Protein AF-A0A3C0I0W5-F1 (afdb_monomer_lite)

Structure (mmCIF, N/CA/C/O backbone):
data_AF-A0A3C0I0W5-F1
#
_entry.id   AF-A0A3C0I0W5-F1
#
loop_
_atom_site.group_PDB
_atom_site.id
_atom_site.type_symbol
_atom_site.label_atom_id
_atom_site.label_alt_id
_atom_site.label_comp_id
_atom_site.label_asym_id
_atom_site.label_entity_id
_atom_site.label_seq_id
_atom_site.pdbx_PDB_ins_code
_atom_site.Cartn_x
_atom_site.Cartn_y
_atom_site.Cartn_z
_atom_site.occupancy
_atom_site.B_iso_or_equiv
_atom_site.auth_seq_id
_atom_site.auth_comp_id
_atom_site.auth_asym_id
_atom_site.auth_atom_id
_atom_site.pdbx_PDB_model_num
ATOM 1 N N . MET A 1 1 ? 49.174 -10.114 25.277 1.00 54.78 1 MET A N 1
ATOM 2 C CA . MET A 1 1 ? 48.134 -9.064 25.345 1.00 54.78 1 MET A CA 1
ATOM 3 C C . MET A 1 1 ? 47.804 -8.528 23.945 1.00 54.78 1 MET A C 1
ATOM 5 O O . MET A 1 1 ? 48.202 -7.433 23.598 1.00 54.78 1 MET A O 1
ATOM 9 N N . LYS A 1 2 ? 47.149 -9.334 23.093 1.00 50.34 2 LYS A N 1
ATOM 10 C CA . LYS A 1 2 ? 46.806 -8.961 21.696 1.00 50.34 2 LYS A CA 1
ATOM 11 C C . LYS A 1 2 ? 45.326 -9.209 21.354 1.00 50.34 2 LYS A C 1
ATOM 13 O O . LYS A 1 2 ? 44.842 -8.776 20.321 1.00 50.34 2 LYS A O 1
ATOM 18 N N . LYS A 1 3 ? 44.601 -9.901 22.243 1.00 51.47 3 LYS A N 1
ATOM 19 C CA . LYS A 1 3 ? 43.215 -10.352 22.041 1.00 51.47 3 LYS A CA 1
ATOM 20 C C . LYS A 1 3 ? 42.165 -9.357 22.568 1.00 51.47 3 LYS A C 1
ATOM 22 O O . LYS A 1 3 ? 40.985 -9.555 22.328 1.00 51.47 3 LYS A O 1
ATOM 27 N N . LEU A 1 4 ? 42.591 -8.286 23.254 1.00 52.97 4 LEU A N 1
ATOM 28 C CA . LEU A 1 4 ? 41.694 -7.277 23.838 1.00 52.97 4 LEU A CA 1
ATOM 29 C C . LEU A 1 4 ? 41.299 -6.160 22.851 1.00 52.97 4 LEU A C 1
ATOM 31 O O . LEU A 1 4 ? 40.256 -5.544 23.022 1.00 52.97 4 LEU A O 1
ATOM 35 N N . LEU A 1 5 ? 42.093 -5.923 21.797 1.00 55.03 5 LEU A N 1
ATOM 36 C CA . LEU A 1 5 ? 41.842 -4.852 20.818 1.00 55.03 5 LEU A CA 1
ATOM 37 C C . LEU A 1 5 ? 40.672 -5.176 19.864 1.00 55.03 5 LEU A C 1
ATOM 39 O O . LEU A 1 5 ? 40.043 -4.276 19.319 1.00 55.03 5 LEU A O 1
ATOM 43 N N . VAL A 1 6 ? 40.353 -6.462 19.677 1.00 55.59 6 VAL A N 1
ATOM 44 C CA . VAL A 1 6 ? 39.334 -6.919 18.713 1.00 55.59 6 VAL A CA 1
ATOM 45 C C . VAL A 1 6 ? 37.904 -6.638 19.204 1.00 55.59 6 VAL A C 1
ATOM 47 O O . VAL A 1 6 ? 37.004 -6.475 18.388 1.00 55.59 6 VAL A O 1
ATOM 50 N N . LEU A 1 7 ? 37.689 -6.503 20.520 1.00 54.31 7 LEU A N 1
ATOM 51 C CA . LEU A 1 7 ? 36.364 -6.313 21.135 1.00 54.31 7 LEU A CA 1
ATOM 52 C C . LEU A 1 7 ? 35.779 -4.898 20.971 1.00 54.31 7 LEU A C 1
ATOM 54 O O . LEU A 1 7 ? 34.562 -4.743 21.027 1.00 54.31 7 LEU A O 1
ATOM 58 N N . LEU A 1 8 ? 36.606 -3.880 20.706 1.00 56.62 8 LEU A N 1
ATOM 59 C CA . LEU A 1 8 ? 36.147 -2.492 20.526 1.00 56.62 8 LEU A CA 1
ATOM 60 C C . LEU A 1 8 ? 35.685 -2.169 19.095 1.00 56.62 8 LEU A C 1
ATOM 62 O O . LEU A 1 8 ? 35.004 -1.169 18.885 1.00 56.62 8 LEU A O 1
ATOM 66 N N . LEU A 1 9 ? 36.000 -3.022 18.114 1.00 54.88 9 LEU A N 1
ATOM 67 C CA . LEU A 1 9 ? 35.603 -2.833 16.710 1.00 54.88 9 LEU A CA 1
ATOM 68 C C . LEU A 1 9 ? 34.296 -3.561 16.343 1.00 54.88 9 LEU A C 1
ATOM 70 O O . LEU A 1 9 ? 33.730 -3.337 15.274 1.00 54.88 9 LEU A O 1
ATOM 74 N N . ILE A 1 10 ? 33.780 -4.408 17.238 1.00 56.66 10 IL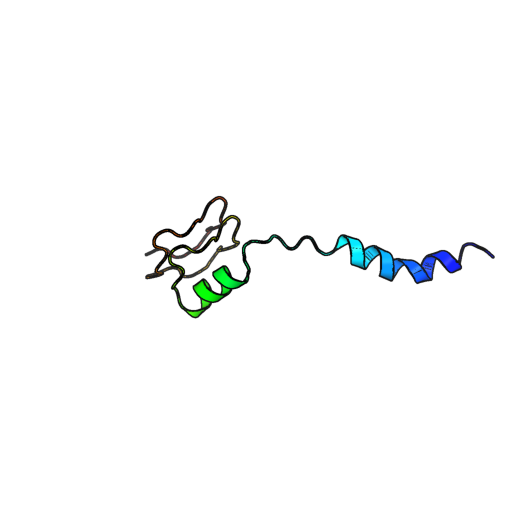E A N 1
ATOM 75 C CA . ILE A 1 10 ? 32.584 -5.231 17.010 1.00 56.66 10 ILE A CA 1
ATOM 76 C C . ILE A 1 10 ? 31.298 -4.402 16.801 1.00 56.66 10 ILE A C 1
ATOM 78 O O . ILE A 1 10 ? 30.542 -4.750 15.891 1.00 56.66 10 ILE A O 1
ATOM 82 N N . PRO A 1 11 ? 31.033 -3.276 17.504 1.00 54.53 11 PRO A N 1
ATOM 83 C CA . PRO A 1 11 ? 29.843 -2.476 17.200 1.00 54.53 11 PRO A CA 1
ATOM 84 C C . PRO A 1 11 ? 29.935 -1.721 15.859 1.00 54.53 11 PRO A C 1
ATOM 86 O O . PRO A 1 11 ? 28.916 -1.233 15.377 1.00 54.53 11 PRO A O 1
ATOM 89 N N . PHE A 1 12 ? 31.109 -1.664 15.214 1.00 54.50 12 PHE A N 1
ATOM 90 C CA . PHE A 1 12 ? 31.281 -1.023 13.904 1.00 54.50 12 PHE A CA 1
ATOM 91 C C . PHE A 1 12 ? 30.950 -1.968 12.735 1.00 54.50 12 PHE A C 1
ATOM 93 O O . PHE A 1 12 ? 30.351 -1.554 11.744 1.00 54.50 12 PH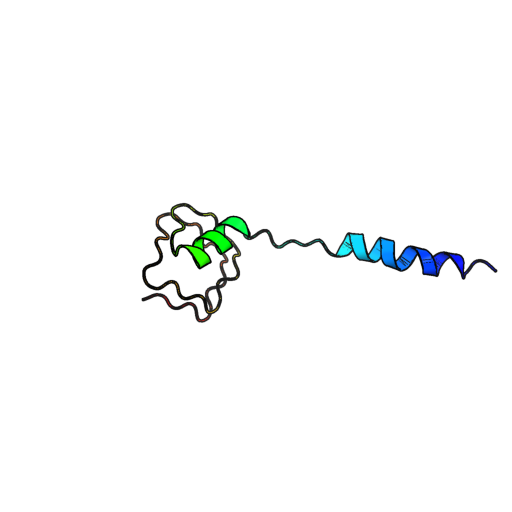E A O 1
ATOM 100 N N . VAL A 1 13 ? 31.260 -3.263 12.866 1.00 56.03 13 VAL A N 1
ATOM 101 C CA . VAL A 1 13 ? 30.988 -4.266 11.816 1.00 56.03 13 VAL A CA 1
ATOM 102 C C . VAL A 1 13 ? 29.502 -4.643 11.766 1.00 56.03 13 VAL A C 1
ATOM 104 O O . VAL A 1 13 ? 28.947 -4.846 10.686 1.00 56.03 13 VAL A O 1
ATOM 107 N N . VAL A 1 14 ? 28.816 -4.660 12.916 1.00 56.94 14 VAL A N 1
ATOM 108 C CA . VAL A 1 14 ? 27.374 -4.975 12.990 1.00 56.94 14 VAL A CA 1
ATOM 109 C C . VAL A 1 14 ? 26.513 -3.889 12.321 1.00 56.94 14 VAL A C 1
ATOM 111 O O . VAL A 1 14 ? 25.451 -4.196 11.777 1.00 56.94 14 VAL A O 1
ATOM 114 N N . GLY A 1 15 ? 26.995 -2.641 12.257 1.00 55.09 15 GLY A N 1
ATOM 115 C CA . GLY A 1 15 ? 26.334 -1.551 11.530 1.00 55.09 15 GLY A CA 1
ATOM 116 C C . GLY A 1 15 ? 26.308 -1.734 10.005 1.00 55.09 15 GLY A C 1
ATOM 117 O O . GLY A 1 15 ? 25.375 -1.266 9.352 1.00 55.09 15 GLY A O 1
ATOM 118 N N . LEU A 1 16 ? 27.271 -2.466 9.427 1.00 56.00 16 LEU A N 1
ATOM 119 C CA . LEU A 1 16 ? 27.341 -2.698 7.976 1.00 56.00 16 LEU A CA 1
ATOM 120 C C . LEU A 1 16 ? 26.407 -3.809 7.471 1.00 56.00 16 LEU A C 1
ATOM 122 O O . LEU A 1 16 ? 26.085 -3.833 6.285 1.00 56.00 16 LEU A O 1
ATOM 126 N N . PHE A 1 17 ? 25.929 -4.703 8.340 1.00 57.69 17 PHE A N 1
ATOM 127 C CA . PHE A 1 17 ? 25.058 -5.820 7.938 1.00 57.69 17 PHE A CA 1
ATOM 128 C C . PHE A 1 17 ? 23.552 -5.515 8.063 1.00 57.69 17 PHE A C 1
ATOM 130 O O . PHE A 1 17 ? 22.717 -6.316 7.642 1.00 57.69 17 PHE A O 1
ATOM 137 N N . GLY A 1 18 ? 23.180 -4.351 8.610 1.00 55.94 18 GLY A N 1
ATOM 138 C CA . GLY A 1 18 ? 21.800 -4.033 9.003 1.00 55.94 18 GLY A CA 1
ATOM 139 C C . GLY A 1 18 ? 20.926 -3.284 7.988 1.00 55.94 18 GLY A C 1
ATOM 140 O O . GLY A 1 18 ? 19.756 -3.038 8.277 1.00 55.94 18 GLY A O 1
ATOM 141 N N . HIS A 1 19 ? 21.426 -2.910 6.807 1.00 48.53 19 HIS A N 1
ATOM 142 C CA . HIS A 1 19 ? 20.668 -2.078 5.858 1.00 48.53 19 HIS A CA 1
ATOM 143 C C . HIS A 1 19 ? 20.074 -2.849 4.670 1.00 48.53 19 HIS A C 1
ATOM 145 O O . HIS A 1 19 ? 20.055 -2.351 3.546 1.00 48.53 19 HIS A O 1
ATOM 151 N N . ILE A 1 20 ? 19.470 -4.021 4.895 1.00 55.69 20 ILE A N 1
ATOM 152 C CA . ILE A 1 20 ? 18.505 -4.556 3.917 1.00 55.69 20 ILE A CA 1
ATOM 153 C C . ILE A 1 20 ? 17.199 -3.777 4.093 1.00 55.69 20 ILE A C 1
ATOM 155 O O . ILE A 1 20 ? 16.234 -4.225 4.717 1.00 55.69 20 ILE A O 1
ATOM 159 N N . THR A 1 21 ? 17.163 -2.552 3.567 1.00 53.12 21 THR A N 1
ATOM 160 C CA . THR A 1 21 ? 15.880 -1.882 3.374 1.00 53.12 21 THR A CA 1
ATOM 161 C C . THR A 1 21 ? 15.198 -2.545 2.190 1.00 53.12 21 THR A C 1
ATOM 163 O O . THR A 1 21 ? 15.513 -2.285 1.036 1.00 53.12 21 THR A O 1
ATOM 166 N N . ASP A 1 22 ? 14.276 -3.450 2.504 1.00 54.00 22 ASP A N 1
ATOM 167 C CA . ASP A 1 22 ? 13.285 -4.001 1.585 1.00 54.00 22 ASP A CA 1
ATOM 168 C C . ASP A 1 22 ? 12.563 -2.802 0.939 1.00 54.00 22 ASP A C 1
ATOM 170 O O . ASP A 1 22 ? 11.680 -2.174 1.540 1.00 54.00 22 ASP A O 1
ATOM 174 N N . ALA A 1 23 ? 13.042 -2.376 -0.231 1.00 50.94 23 ALA A N 1
ATOM 175 C CA . ALA A 1 23 ? 12.658 -1.139 -0.899 1.00 50.94 23 ALA A CA 1
ATOM 176 C C . ALA A 1 23 ? 11.300 -1.288 -1.599 1.00 50.94 23 ALA A C 1
ATOM 178 O O . ALA A 1 23 ? 11.116 -0.918 -2.755 1.00 50.94 23 ALA A O 1
ATOM 179 N N . ALA A 1 24 ? 10.294 -1.775 -0.875 1.00 54.00 24 ALA A N 1
ATOM 180 C CA . ALA A 1 24 ? 8.933 -1.372 -1.163 1.00 54.00 24 ALA A CA 1
ATOM 181 C C . ALA A 1 24 ? 8.866 0.122 -0.851 1.00 54.00 24 ALA A C 1
ATOM 183 O O . ALA A 1 24 ? 8.781 0.494 0.318 1.00 54.00 24 ALA A O 1
ATOM 184 N N . ASN A 1 25 ? 8.998 0.946 -1.895 1.00 62.34 25 ASN A N 1
ATOM 185 C CA . ASN A 1 25 ? 9.037 2.407 -1.874 1.00 62.34 25 ASN A CA 1
ATOM 186 C C . ASN A 1 25 ? 8.202 2.969 -0.706 1.00 62.34 25 ASN A C 1
ATOM 188 O O . ASN A 1 25 ? 6.977 3.124 -0.805 1.00 62.34 25 ASN A O 1
ATOM 192 N N . LYS A 1 26 ? 8.864 3.205 0.442 1.00 71.19 26 LYS A N 1
ATOM 193 C CA . LYS A 1 26 ? 8.191 3.525 1.714 1.00 71.19 26 LYS A CA 1
ATOM 194 C C . LYS A 1 26 ? 7.319 4.768 1.545 1.00 71.19 26 LYS A C 1
ATOM 196 O O . LYS A 1 26 ? 6.290 4.890 2.207 1.00 71.19 26 LYS A O 1
ATOM 201 N N . THR A 1 27 ? 7.688 5.649 0.620 1.00 83.56 27 THR A N 1
ATOM 202 C CA . THR A 1 27 ? 6.966 6.864 0.246 1.00 83.56 27 THR A CA 1
ATOM 203 C C . THR A 1 27 ? 5.582 6.560 -0.329 1.00 83.56 27 THR A C 1
ATOM 205 O O . THR A 1 27 ? 4.596 7.157 0.106 1.00 83.56 27 THR A O 1
ATOM 208 N N . HIS A 1 28 ? 5.458 5.585 -1.233 1.00 90.31 28 HIS A N 1
ATOM 209 C CA . HIS A 1 28 ? 4.165 5.210 -1.820 1.00 90.31 28 HIS A CA 1
ATOM 210 C C . HIS A 1 28 ? 3.256 4.499 -0.820 1.00 90.31 28 HIS A C 1
ATOM 212 O O . HIS A 1 28 ? 2.066 4.802 -0.746 1.00 90.31 28 HIS A O 1
ATOM 218 N N . VAL A 1 29 ? 3.812 3.611 0.009 1.00 90.50 29 VAL A N 1
ATOM 219 C CA . VAL A 1 29 ? 3.039 2.939 1.066 1.00 90.50 29 VAL A CA 1
ATOM 220 C C . VAL A 1 29 ? 2.527 3.954 2.092 1.00 90.50 29 VAL A C 1
A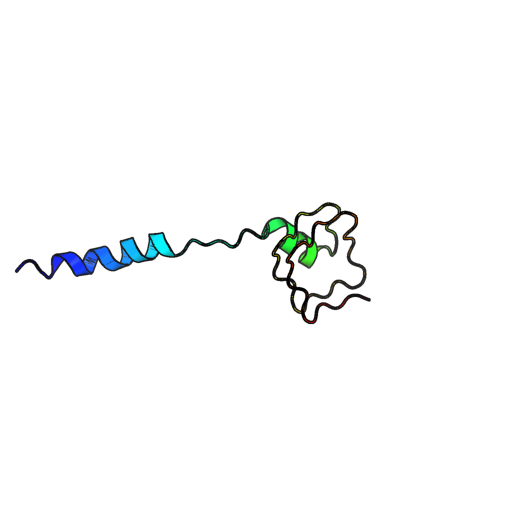TOM 222 O O . VAL A 1 29 ? 1.362 3.896 2.486 1.00 90.50 29 VAL A O 1
ATOM 225 N N . LYS A 1 30 ? 3.359 4.924 2.498 1.00 91.19 30 LYS A N 1
ATOM 226 C CA . LYS A 1 30 ? 2.946 6.021 3.391 1.00 91.19 30 LYS A CA 1
ATOM 227 C C . LYS A 1 30 ? 1.838 6.867 2.766 1.00 91.19 30 LYS A C 1
ATOM 229 O O . LYS A 1 30 ? 0.829 7.126 3.421 1.00 91.19 30 LYS A O 1
ATOM 234 N N . LYS A 1 31 ? 1.990 7.251 1.495 1.00 91.25 31 LYS A N 1
ATOM 235 C CA . LYS A 1 31 ? 0.975 8.010 0.753 1.00 91.25 31 LYS A CA 1
ATOM 236 C C . LYS A 1 31 ? -0.352 7.255 0.696 1.00 91.25 31 LYS A C 1
ATOM 238 O O . LYS A 1 31 ? -1.384 7.838 1.024 1.00 91.25 31 LYS A O 1
ATOM 243 N N . LEU A 1 32 ? -0.321 5.963 0.362 1.00 92.38 32 LEU A N 1
ATOM 244 C CA . LEU A 1 32 ? -1.501 5.099 0.336 1.00 92.38 32 LEU A CA 1
ATOM 245 C C . LEU A 1 32 ? -2.187 5.028 1.707 1.00 92.38 32 LEU A C 1
ATOM 247 O O . LEU A 1 32 ? -3.399 5.196 1.776 1.00 92.38 32 LEU A O 1
ATOM 251 N N . LYS A 1 33 ? -1.431 4.846 2.797 1.00 90.06 33 LYS A N 1
ATOM 252 C CA . LYS A 1 33 ? -1.993 4.800 4.159 1.00 90.06 33 LYS A CA 1
ATOM 253 C C . LYS A 1 33 ? -2.640 6.119 4.582 1.00 90.06 33 LYS A C 1
ATOM 255 O O . LYS A 1 33 ? -3.693 6.096 5.204 1.00 90.06 33 LYS A O 1
ATOM 260 N N . LYS A 1 34 ? -2.021 7.254 4.245 1.00 91.38 34 LYS A N 1
ATOM 261 C CA . LYS A 1 34 ? -2.503 8.581 4.656 1.00 91.38 34 LYS A CA 1
ATOM 262 C C . LYS A 1 34 ? -3.689 9.064 3.824 1.00 91.38 34 LYS A C 1
ATOM 264 O O . LYS A 1 34 ? -4.582 9.712 4.346 1.00 91.38 34 LYS A O 1
ATOM 269 N N . THR A 1 35 ? -3.665 8.798 2.521 1.00 92.50 35 THR A N 1
ATOM 270 C CA . THR A 1 35 ? -4.582 9.449 1.570 1.00 92.50 35 THR A CA 1
ATOM 271 C C . THR A 1 35 ? -5.551 8.492 0.899 1.00 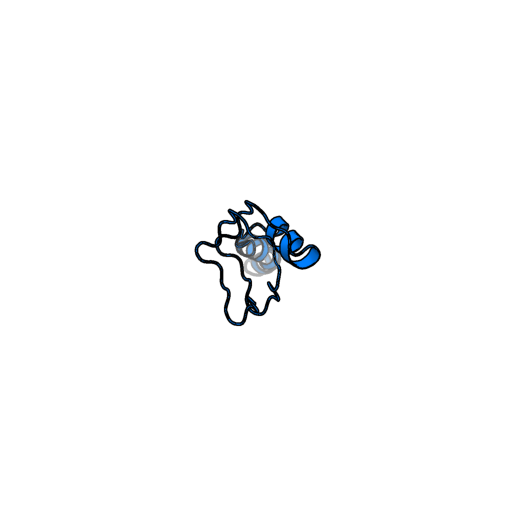92.50 35 THR A C 1
ATOM 273 O O . THR A 1 35 ? -6.442 8.946 0.186 1.00 92.50 35 THR A O 1
ATOM 276 N N . GLN A 1 36 ? -5.338 7.180 1.045 1.00 92.75 36 GLN A N 1
ATOM 277 C CA . GLN A 1 36 ? -6.002 6.140 0.258 1.00 92.75 36 GLN A CA 1
ATOM 278 C C . GLN A 1 36 ? -5.897 6.364 -1.263 1.00 92.75 36 GLN A C 1
ATOM 280 O O . GLN A 1 36 ? -6.688 5.832 -2.036 1.00 92.75 36 GLN A O 1
ATOM 285 N N . LYS A 1 37 ? -4.913 7.146 -1.725 1.00 93.88 37 LYS A N 1
ATOM 286 C CA . LYS A 1 37 ? -4.691 7.457 -3.140 1.00 93.88 37 LYS A CA 1
ATOM 287 C C . LYS A 1 37 ? -3.265 7.090 -3.531 1.00 93.88 37 LYS A C 1
ATOM 289 O O . LYS A 1 37 ? -2.300 7.650 -3.015 1.00 93.88 37 LYS A O 1
ATOM 294 N N . CYS A 1 38 ? -3.136 6.170 -4.476 1.00 93.25 38 CYS A N 1
ATOM 295 C CA . CYS A 1 38 ? -1.858 5.751 -5.036 1.00 93.25 38 CYS A CA 1
ATOM 296 C C . CYS A 1 38 ? -2.002 5.301 -6.499 1.00 93.25 38 CYS A C 1
ATOM 298 O O . CYS A 1 38 ? -1.629 4.192 -6.876 1.00 93.25 38 CYS A O 1
ATOM 300 N N . ASN A 1 39 ? -2.559 6.175 -7.339 1.00 94.56 39 ASN A N 1
ATOM 301 C CA . ASN A 1 39 ? -2.622 5.934 -8.779 1.00 94.56 39 ASN A CA 1
ATOM 302 C C . ASN A 1 39 ? -1.204 5.816 -9.350 1.00 94.56 39 ASN A C 1
ATOM 304 O O . ASN A 1 39 ? -0.354 6.653 -9.042 1.00 94.56 39 ASN A O 1
ATOM 308 N N . ARG A 1 40 ? -0.964 4.793 -10.178 1.00 94.25 40 ARG A N 1
ATOM 309 C CA . ARG A 1 40 ? 0.333 4.508 -10.822 1.00 94.25 40 ARG A CA 1
ATOM 310 C C . ARG A 1 40 ? 1.510 4.307 -9.854 1.00 94.25 40 ARG A C 1
ATOM 312 O O . ARG A 1 40 ? 2.664 4.349 -10.264 1.00 94.25 40 ARG A O 1
ATOM 319 N N . CYS A 1 41 ? 1.246 4.073 -8.568 1.00 93.19 41 CYS A N 1
ATOM 320 C CA . CYS A 1 41 ? 2.306 3.827 -7.599 1.00 93.19 41 CYS A CA 1
ATOM 321 C C . CYS A 1 41 ? 2.977 2.477 -7.832 1.00 93.19 41 CYS A C 1
ATOM 323 O O . CYS A 1 41 ? 2.302 1.461 -7.984 1.00 93.19 41 CYS A O 1
ATOM 325 N N . ASN A 1 42 ? 4.305 2.439 -7.729 1.00 92.44 42 ASN A N 1
ATOM 326 C CA . ASN A 1 42 ? 5.001 1.180 -7.516 1.00 92.44 42 ASN A CA 1
ATOM 327 C C . ASN A 1 42 ? 4.884 0.763 -6.041 1.00 92.44 42 ASN A C 1
ATOM 329 O O . ASN A 1 42 ? 5.455 1.420 -5.168 1.00 92.44 42 ASN A O 1
ATOM 333 N N . LEU A 1 43 ? 4.110 -0.289 -5.783 1.00 92.44 43 LEU A N 1
ATOM 334 C CA . LEU A 1 43 ? 3.898 -0.939 -4.488 1.00 92.44 43 LEU A CA 1
ATOM 335 C C . LEU A 1 43 ? 4.382 -2.401 -4.536 1.00 92.44 43 LEU A C 1
ATOM 337 O O . LEU A 1 43 ? 3.948 -3.228 -3.731 1.00 92.44 43 LEU A O 1
ATOM 341 N N . SER A 1 44 ? 5.262 -2.745 -5.483 1.00 93.75 44 SER A N 1
ATOM 342 C CA . SER A 1 44 ? 5.760 -4.109 -5.618 1.00 93.75 44 SER A CA 1
ATOM 343 C C . SER A 1 44 ? 6.484 -4.550 -4.347 1.00 93.75 44 SER A C 1
ATOM 345 O O . SER A 1 44 ? 7.284 -3.791 -3.799 1.00 93.75 44 SER A O 1
ATOM 347 N N . GLY A 1 45 ? 6.198 -5.760 -3.865 1.00 92.94 45 GLY A N 1
ATOM 348 C CA . GLY A 1 45 ? 6.769 -6.288 -2.621 1.00 92.94 45 GLY A CA 1
ATOM 349 C C . GLY A 1 45 ? 6.248 -5.624 -1.339 1.00 92.94 45 GLY A C 1
ATOM 350 O O . GLY A 1 45 ? 6.675 -5.989 -0.244 1.00 92.94 45 GLY A O 1
ATOM 351 N N . ALA A 1 46 ? 5.322 -4.660 -1.426 1.00 92.75 46 ALA A N 1
ATOM 352 C CA . ALA A 1 46 ? 4.874 -3.916 -0.255 1.00 92.75 46 ALA A CA 1
ATOM 353 C C . ALA A 1 46 ? 4.177 -4.809 0.779 1.00 92.75 46 ALA A C 1
ATOM 355 O O . ALA A 1 46 ? 3.306 -5.618 0.458 1.00 92.75 46 ALA A O 1
ATOM 356 N N . LYS A 1 47 ? 4.523 -4.613 2.056 1.00 92.69 47 LYS A N 1
ATOM 357 C CA . LYS A 1 47 ? 3.831 -5.230 3.194 1.00 92.69 47 LYS A CA 1
ATOM 358 C C . LYS A 1 47 ? 2.558 -4.430 3.489 1.00 92.69 47 LYS A C 1
ATOM 360 O O . LYS A 1 47 ? 2.602 -3.417 4.188 1.00 92.69 47 LYS A O 1
ATOM 365 N N . LEU A 1 48 ? 1.438 -4.875 2.926 1.00 91.88 48 LEU A N 1
ATOM 366 C CA . LEU A 1 48 ? 0.118 -4.241 3.020 1.00 91.88 48 LEU A CA 1
ATOM 367 C C . LEU A 1 48 ? -0.894 -5.076 3.834 1.00 91.88 48 LEU A C 1
ATOM 369 O O . LEU A 1 48 ? -2.097 -4.824 3.775 1.00 91.88 48 LEU A O 1
ATOM 373 N N . ASN A 1 49 ? -0.416 -6.057 4.606 1.00 93.81 49 ASN A N 1
ATOM 374 C CA . ASN A 1 49 ? -1.252 -6.910 5.450 1.00 93.81 49 ASN A CA 1
ATOM 375 C C . ASN A 1 49 ? -2.109 -6.073 6.415 1.00 93.81 49 ASN A C 1
ATOM 377 O O . ASN A 1 49 ? -1.613 -5.121 7.020 1.00 93.81 49 ASN A O 1
ATOM 381 N N . GLY A 1 50 ? -3.386 -6.428 6.561 1.00 92.75 50 GLY A N 1
ATOM 382 C CA . GLY A 1 50 ? -4.314 -5.765 7.487 1.00 92.75 50 GLY A CA 1
ATOM 383 C C . GLY A 1 50 ? -4.715 -4.328 7.123 1.00 92.75 50 GLY A C 1
ATOM 384 O O . GLY A 1 50 ? -5.483 -3.706 7.858 1.00 92.75 50 GLY A O 1
ATOM 385 N N . ILE A 1 51 ? -4.222 -3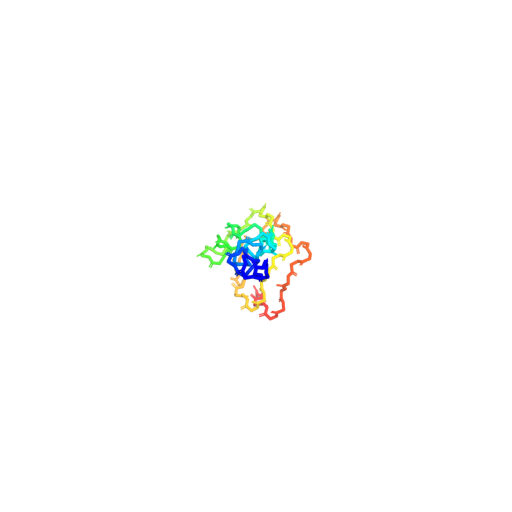.763 6.013 1.00 91.75 51 ILE A N 1
ATOM 386 C CA . ILE A 1 51 ? -4.541 -2.379 5.637 1.00 91.75 51 ILE A CA 1
ATOM 387 C C . ILE A 1 51 ? -5.999 -2.271 5.178 1.00 91.75 51 ILE A C 1
ATOM 389 O O . ILE A 1 51 ? -6.499 -3.100 4.418 1.00 91.75 51 ILE A O 1
ATOM 393 N N . ARG A 1 52 ? -6.682 -1.198 5.597 1.00 91.88 52 ARG A N 1
ATOM 394 C CA . ARG A 1 52 ? -7.993 -0.820 5.054 1.00 91.88 52 ARG A CA 1
ATOM 395 C C . ARG A 1 52 ? -7.812 -0.118 3.707 1.00 91.88 52 ARG A C 1
ATOM 397 O O . ARG A 1 52 ? -7.443 1.054 3.652 1.00 91.88 52 ARG A O 1
ATOM 404 N N . LEU A 1 53 ? -8.068 -0.850 2.629 1.00 90.12 53 LEU A N 1
ATOM 405 C CA . LEU A 1 53 ? -8.016 -0.373 1.246 1.00 90.12 53 LEU A CA 1
ATOM 406 C C . LEU A 1 53 ? -9.414 -0.101 0.665 1.00 90.12 53 LEU A C 1
ATOM 408 O O . LEU A 1 53 ? -9.542 0.184 -0.521 1.00 90.12 53 LEU A O 1
ATOM 412 N N . THR A 1 54 ? -10.461 -0.144 1.492 1.00 91.06 54 THR A N 1
ATOM 413 C CA . THR A 1 54 ? -11.824 0.256 1.127 1.00 91.06 54 THR A CA 1
ATOM 414 C C . THR A 1 54 ? -11.811 1.648 0.497 1.00 91.06 54 THR A C 1
ATOM 416 O O . THR A 1 54 ? -11.321 2.592 1.119 1.00 91.06 54 THR A O 1
ATOM 419 N N . ARG A 1 55 ? -12.338 1.763 -0.731 1.00 90.06 55 ARG A N 1
ATOM 420 C CA . ARG A 1 55 ? -12.344 2.991 -1.558 1.00 90.06 55 ARG A CA 1
ATOM 421 C C . ARG A 1 55 ? -10.958 3.535 -1.959 1.00 90.06 55 ARG A C 1
ATOM 423 O O . ARG A 1 55 ? -10.862 4.678 -2.412 1.00 90.06 55 ARG A O 1
ATOM 430 N N . ALA A 1 56 ? -9.884 2.754 -1.829 1.00 93.44 56 ALA A N 1
ATOM 431 C CA . ALA A 1 56 ? -8.553 3.208 -2.221 1.00 93.44 56 ALA A CA 1
ATOM 432 C C . ALA A 1 56 ? -8.427 3.376 -3.746 1.00 93.44 56 ALA A C 1
ATOM 434 O O . ALA A 1 56 ? -8.764 2.486 -4.525 1.00 93.44 56 ALA A O 1
ATOM 435 N N . ARG A 1 57 ? -7.880 4.514 -4.187 1.00 94.44 57 ARG A N 1
ATOM 436 C CA . ARG A 1 57 ? -7.605 4.789 -5.604 1.00 94.44 57 ARG A CA 1
ATOM 437 C C . ARG A 1 57 ? -6.245 4.210 -5.977 1.00 94.44 57 ARG A C 1
ATOM 439 O O . ARG A 1 57 ? -5.215 4.834 -5.730 1.00 94.44 57 ARG A O 1
ATOM 446 N N . LEU A 1 58 ? -6.255 3.007 -6.541 1.00 93.69 58 LEU A N 1
ATOM 447 C CA . LEU A 1 58 ? -5.060 2.246 -6.930 1.00 93.69 58 LEU A CA 1
ATOM 448 C C . LEU A 1 58 ? -4.932 2.079 -8.453 1.00 93.69 58 LEU A C 1
ATOM 450 O O . LEU A 1 58 ? -4.258 1.165 -8.922 1.00 93.69 58 LEU A O 1
ATOM 454 N N . ARG A 1 59 ? -5.576 2.943 -9.255 1.00 95.19 59 ARG A N 1
ATOM 455 C CA . ARG A 1 59 ? -5.606 2.784 -10.718 1.00 95.19 59 ARG A CA 1
ATOM 456 C C . ARG A 1 59 ? -4.184 2.779 -11.286 1.00 95.19 59 ARG A C 1
ATOM 458 O O . ARG A 1 59 ? -3.444 3.748 -11.116 1.00 95.19 59 ARG A O 1
ATOM 465 N N . GLY A 1 60 ? -3.817 1.693 -11.965 1.00 94.25 60 GLY A N 1
ATOM 466 C CA . GLY A 1 60 ? -2.488 1.498 -12.551 1.00 94.25 60 GLY A CA 1
ATOM 467 C C . GLY A 1 60 ? -1.358 1.269 -11.540 1.00 94.25 60 GLY A C 1
ATOM 468 O O . GLY A 1 60 ? -0.197 1.359 -11.923 1.00 94.25 60 GLY A O 1
ATOM 469 N N . ALA A 1 61 ? -1.653 1.032 -10.258 1.00 94.81 61 ALA A N 1
ATOM 470 C CA . ALA A 1 61 ? -0.622 0.719 -9.273 1.00 94.81 61 ALA A CA 1
ATOM 471 C C . ALA A 1 61 ? -0.020 -0.676 -9.517 1.0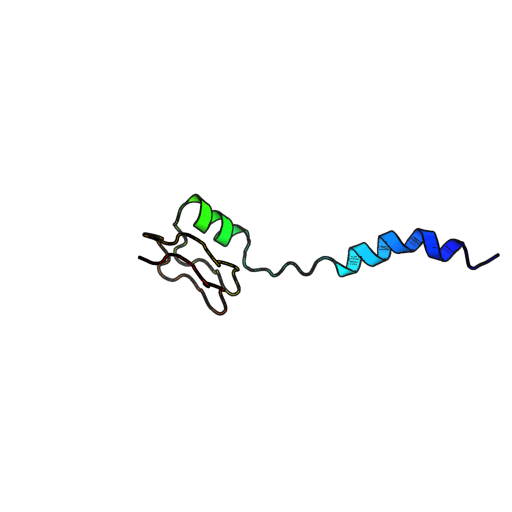0 94.81 61 ALA A C 1
ATOM 473 O O . ALA A 1 61 ? -0.742 -1.636 -9.781 1.00 94.81 61 ALA A O 1
ATOM 474 N N . ASN A 1 62 ? 1.299 -0.807 -9.370 1.00 94.56 62 ASN A N 1
ATOM 475 C CA . ASN A 1 62 ? 1.984 -2.095 -9.427 1.00 94.56 62 ASN A CA 1
ATOM 476 C C . ASN A 1 62 ? 1.971 -2.750 -8.040 1.00 94.56 62 ASN A C 1
ATOM 478 O O . ASN A 1 62 ? 2.669 -2.292 -7.140 1.00 94.56 62 ASN A O 1
ATOM 482 N N . LEU A 1 63 ? 1.205 -3.831 -7.881 1.00 92.69 63 LEU A N 1
ATOM 483 C CA . LEU A 1 63 ? 1.096 -4.617 -6.642 1.00 92.69 63 LEU A CA 1
ATOM 484 C C . LEU A 1 63 ? 1.827 -5.970 -6.722 1.00 92.69 63 LEU A C 1
ATOM 486 O O . LEU A 1 63 ? 1.588 -6.856 -5.900 1.00 92.69 63 LEU A O 1
ATOM 490 N N . ARG A 1 64 ? 2.722 -6.168 -7.698 1.00 94.12 64 ARG A N 1
ATOM 491 C CA . ARG A 1 64 ? 3.435 -7.441 -7.887 1.00 94.12 64 ARG A CA 1
ATOM 492 C C . ARG A 1 64 ? 4.171 -7.850 -6.607 1.00 94.12 64 ARG A C 1
ATOM 494 O O . ARG A 1 64 ? 4.958 -7.074 -6.074 1.00 94.12 64 ARG A O 1
ATOM 501 N N . ARG A 1 65 ? 3.943 -9.078 -6.126 1.00 94.25 65 ARG A N 1
ATOM 502 C CA . ARG A 1 65 ? 4.499 -9.615 -4.862 1.00 94.25 65 ARG A CA 1
ATOM 503 C C . ARG A 1 65 ? 4.113 -8.825 -3.593 1.00 94.25 65 ARG A C 1
ATOM 505 O O . ARG A 1 65 ? 4.734 -9.023 -2.551 1.00 94.25 65 ARG A O 1
ATOM 512 N N . ALA A 1 66 ? 3.125 -7.927 -3.640 1.00 93.38 66 ALA A N 1
ATOM 513 C CA . ALA A 1 66 ? 2.645 -7.248 -2.438 1.00 93.38 66 ALA A CA 1
ATOM 514 C C . ALA A 1 66 ? 1.940 -8.241 -1.499 1.00 93.38 66 ALA A C 1
ATOM 516 O O . ALA A 1 66 ? 1.179 -9.105 -1.934 1.00 93.38 66 ALA A O 1
ATOM 517 N N . ARG A 1 67 ? 2.176 -8.111 -0.192 1.00 94.12 67 ARG A N 1
ATOM 518 C CA . ARG A 1 67 ? 1.531 -8.940 0.832 1.00 94.12 67 ARG A CA 1
ATOM 519 C C . ARG A 1 67 ? 0.236 -8.258 1.261 1.00 94.12 67 ARG A C 1
ATOM 521 O O . ARG A 1 67 ? 0.295 -7.201 1.881 1.00 94.12 67 ARG A O 1
ATOM 528 N N . LEU A 1 68 ? -0.910 -8.840 0.916 1.00 93.19 68 LEU A N 1
ATOM 529 C CA . LEU A 1 68 ? -2.251 -8.279 1.155 1.00 93.19 68 LEU A CA 1
ATOM 530 C C . LEU A 1 68 ? -3.073 -9.103 2.161 1.00 93.19 68 LEU A C 1
ATOM 532 O O . LEU A 1 68 ? -4.291 -8.949 2.239 1.00 93.19 68 LEU A O 1
ATOM 536 N N . ARG A 1 69 ? -2.441 -9.988 2.943 1.00 95.12 69 ARG A N 1
ATOM 537 C CA . ARG A 1 69 ? -3.155 -10.877 3.872 1.00 95.12 69 ARG A CA 1
ATOM 538 C C . ARG A 1 69 ? -3.968 -10.049 4.871 1.00 95.12 69 ARG A C 1
ATOM 540 O O . ARG A 1 69 ? -3.415 -9.212 5.584 1.00 95.12 69 ARG A O 1
ATOM 547 N N . GLY A 1 70 ? -5.281 -10.272 4.910 1.00 93.25 70 GLY A N 1
ATOM 548 C CA . GLY A 1 70 ? -6.209 -9.538 5.777 1.00 93.25 70 GLY A CA 1
ATOM 549 C C . GLY A 1 70 ? -6.439 -8.071 5.391 1.00 93.25 70 GLY A C 1
ATOM 550 O O . GLY A 1 70 ? -7.009 -7.324 6.184 1.00 93.25 70 GLY A O 1
ATOM 551 N N . ALA A 1 71 ? -5.985 -7.621 4.216 1.00 92.75 71 ALA A N 1
ATOM 552 C CA . ALA A 1 71 ? -6.320 -6.289 3.725 1.00 92.75 71 ALA A CA 1
ATOM 553 C C . ALA A 1 71 ? -7.828 -6.200 3.438 1.00 92.75 71 ALA A C 1
ATOM 555 O O . ALA A 1 71 ? -8.406 -7.098 2.826 1.00 92.75 71 ALA A O 1
ATOM 556 N N . LYS A 1 72 ? -8.471 -5.110 3.869 1.00 91.75 72 LYS A N 1
ATOM 557 C CA . LYS A 1 72 ? -9.902 -4.891 3.619 1.00 91.75 72 LYS A CA 1
ATOM 558 C C . LYS A 1 72 ? -10.074 -4.221 2.260 1.00 91.75 72 LYS A C 1
ATOM 560 O O . LYS A 1 72 ? -9.846 -3.016 2.147 1.00 91.75 72 LYS A O 1
ATOM 565 N N . LEU A 1 73 ? -10.453 -5.004 1.258 1.00 80.69 73 LEU A N 1
ATOM 566 C CA . LEU A 1 73 ? -10.865 -4.566 -0.075 1.00 80.69 73 LEU A CA 1
ATOM 567 C C . LEU A 1 73 ? -12.389 -4.710 -0.105 1.00 80.69 73 LEU A C 1
ATOM 569 O O . LEU A 1 73 ? -12.897 -5.798 0.142 1.00 80.69 73 LEU A O 1
ATOM 573 N N . ARG A 1 74 ? -13.112 -3.612 -0.276 1.00 72.38 74 ARG A N 1
ATOM 574 C CA . ARG A 1 74 ? -14.572 -3.611 -0.383 1.00 72.38 74 ARG A CA 1
ATOM 575 C C . ARG A 1 74 ? -14.933 -2.764 -1.582 1.00 72.38 74 ARG A C 1
ATOM 577 O O . ARG A 1 74 ? -14.207 -1.754 -1.773 1.00 72.38 74 ARG A O 1
#

Sequence (74 aa):
MKKLLVLLLIPFVVGLFGHITDAANKTHVKKLKKTQKCNRCNLSGAKLNGIRLTRARLRGANLRRARLRGAKLR

pLDDT: mean 79.09, std 17.9, range [48.53, 95.19]

Secondary structure (DSSP, 8-state):
--SSGGGGSHHHHHHHS------S-HHHHHHHHHHSB-TT-B-TT-B-TT-B-TT-B-TT-B-TT-B-TT-B--

Radius of gyration: 19.58 Å; chains: 1; bounding box: 63×20×38 Å

Foldseek 3Di:
DPPVVVVVCVVVVVVVVPPPPPPLPVVQVVCCQVPLERDLAARALPAQDLAANDVRHHHNYHDHNYHHHNHHYD